Protein AF-A0A2V6VSI3-F1 (afdb_monomer_lite)

Radius of gyration: 22.6 Å; chains: 1; bounding box: 63×29×58 Å

Foldseek 3Di:
DPPFDWDADPVVRDIFTFPDKDADPPQKIWTAGPPVRDIDIDRVDDDDDDDDDPPPPPDDDDDDDDD

pLDDT: mean 78.02, std 19.74, range [41.19, 98.12]

Structure (mmCIF, N/CA/C/O backbone):
data_AF-A0A2V6VSI3-F1
#
_entry.id   AF-A0A2V6VSI3-F1
#
loop_
_atom_site.group_PDB
_atom_site.id
_atom_site.type_symbol
_atom_site.label_atom_id
_atom_site.label_alt_id
_atom_site.label_comp_id
_atom_site.label_asym_id
_atom_site.label_entity_id
_atom_site.label_seq_id
_atom_site.pdbx_PDB_ins_code
_atom_site.Cartn_x
_atom_site.Cartn_y
_atom_site.Cartn_z
_atom_site.occupancy
_atom_site.B_iso_or_equiv
_atom_site.auth_seq_id
_atom_site.auth_comp_id
_atom_site.auth_asym_id
_atom_site.auth_atom_id
_atom_site.pdbx_PDB_model_num
ATOM 1 N N . MET A 1 1 ? -4.295 19.938 2.964 1.00 41.19 1 MET A N 1
ATOM 2 C CA . MET A 1 1 ? -4.415 18.592 3.572 1.00 41.19 1 MET A CA 1
ATOM 3 C C . MET A 1 1 ? -3.553 17.637 2.761 1.00 41.19 1 MET A C 1
ATOM 5 O O . MET A 1 1 ? -3.735 17.591 1.550 1.00 41.19 1 MET A O 1
ATOM 9 N N . LYS A 1 2 ? -2.576 16.944 3.368 1.00 52.81 2 LYS A N 1
ATOM 10 C CA . LYS A 1 2 ? -1.861 15.863 2.666 1.00 52.81 2 LYS A CA 1
ATOM 11 C C . LYS A 1 2 ? -2.889 14.768 2.373 1.00 52.81 2 LYS A C 1
ATOM 13 O O . LYS A 1 2 ? -3.537 14.292 3.297 1.00 52.81 2 LYS A O 1
ATOM 18 N N . SER A 1 3 ? -3.082 14.436 1.101 1.00 61.34 3 SER A N 1
ATOM 19 C CA . SER A 1 3 ? -3.931 13.312 0.709 1.00 61.34 3 SER A CA 1
ATOM 20 C C . SER A 1 3 ? -3.314 12.027 1.260 1.00 61.34 3 SER A C 1
ATOM 22 O O . SER A 1 3 ? -2.200 11.667 0.873 1.00 61.34 3 SER A O 1
ATOM 24 N N . THR A 1 4 ? -3.998 11.371 2.197 1.00 73.75 4 THR A N 1
ATOM 25 C CA . THR A 1 4 ? -3.592 10.056 2.696 1.00 73.75 4 THR A CA 1
ATOM 26 C C . THR A 1 4 ? -3.825 9.051 1.579 1.00 73.75 4 THR A C 1
ATOM 28 O O . THR A 1 4 ? -4.962 8.679 1.287 1.00 73.75 4 THR A O 1
ATOM 31 N N . ARG A 1 5 ? -2.745 8.630 0.917 1.00 87.56 5 ARG A N 1
ATOM 32 C CA . ARG A 1 5 ? -2.816 7.551 -0.070 1.00 87.56 5 ARG A CA 1
ATOM 33 C C . ARG A 1 5 ? -3.257 6.280 0.651 1.00 87.56 5 ARG A C 1
ATOM 35 O O . ARG A 1 5 ? -2.726 5.954 1.710 1.00 87.56 5 ARG A O 1
ATOM 42 N N . THR A 1 6 ? -4.235 5.583 0.087 1.00 93.50 6 THR A N 1
ATOM 43 C CA . THR A 1 6 ? -4.723 4.301 0.604 1.00 93.50 6 THR A CA 1
ATOM 44 C C . THR A 1 6 ? -4.588 3.224 -0.462 1.00 93.50 6 THR A C 1
ATOM 46 O O . THR A 1 6 ? -4.602 3.515 -1.658 1.00 93.50 6 THR A O 1
ATOM 49 N N . THR A 1 7 ? -4.429 1.976 -0.034 1.00 93.62 7 THR A N 1
ATOM 50 C CA . THR A 1 7 ? -4.431 0.808 -0.920 1.00 93.62 7 THR A CA 1
ATOM 51 C C . THR A 1 7 ? -5.016 -0.405 -0.200 1.00 93.62 7 THR A C 1
ATOM 53 O O . THR A 1 7 ? -5.233 -0.386 1.015 1.00 93.62 7 THR A O 1
ATOM 56 N N . PHE A 1 8 ? -5.334 -1.452 -0.956 1.00 95.25 8 PHE A N 1
ATOM 57 C CA . PHE A 1 8 ? -5.953 -2.661 -0.429 1.00 95.25 8 PHE A CA 1
ATOM 58 C C . PHE A 1 8 ? -4.904 -3.616 0.147 1.00 95.25 8 PHE A C 1
ATOM 60 O O . PHE A 1 8 ? -3.974 -4.026 -0.548 1.00 95.25 8 PHE A O 1
ATOM 67 N N . CYS A 1 9 ? -5.089 -4.008 1.406 1.00 97.12 9 CYS A N 1
ATOM 68 C CA . CYS A 1 9 ? -4.335 -5.079 2.039 1.00 97.12 9 CYS A CA 1
ATOM 69 C C . CYS A 1 9 ? -5.015 -6.422 1.741 1.00 97.12 9 CYS A C 1
ATOM 71 O O . CYS A 1 9 ? -6.153 -6.639 2.163 1.00 97.12 9 CYS A O 1
ATOM 73 N N . GLY A 1 10 ? -4.317 -7.324 1.045 1.00 96.44 10 GLY A N 1
ATOM 74 C CA . GLY A 1 10 ? -4.830 -8.661 0.726 1.00 96.44 10 GLY A CA 1
ATOM 75 C C . GLY A 1 10 ? -5.077 -9.526 1.964 1.00 96.44 10 GLY A C 1
ATOM 76 O O . GLY A 1 10 ? -6.068 -10.249 2.011 1.00 96.44 10 GLY A O 1
ATOM 77 N N . GLU A 1 11 ? -4.231 -9.388 2.987 1.00 97.50 11 GLU A N 1
ATOM 78 C CA . GLU A 1 11 ? -4.299 -10.180 4.220 1.00 97.50 11 GLU A CA 1
ATOM 79 C C . GLU A 1 11 ? -5.451 -9.737 5.12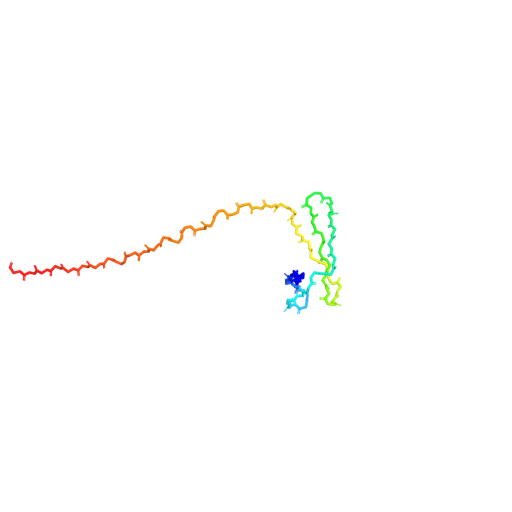7 1.00 97.50 11 GLU A C 1
ATOM 81 O O . GLU A 1 11 ? -6.283 -10.544 5.532 1.00 97.50 11 GLU A O 1
ATOM 86 N N . CYS A 1 12 ? -5.579 -8.431 5.384 1.00 97.44 12 CYS A N 1
ATOM 87 C CA . CYS A 1 12 ? -6.696 -7.901 6.173 1.00 97.44 12 CYS A CA 1
ATOM 88 C C . CYS A 1 12 ? -8.015 -7.819 5.394 1.00 97.44 12 CYS A C 1
ATOM 90 O O . CYS A 1 12 ? -9.052 -7.543 5.996 1.00 97.44 12 CYS A O 1
ATOM 92 N N . ARG A 1 13 ? -7.969 -7.959 4.064 1.00 97.12 13 ARG A N 1
ATOM 93 C CA . ARG A 1 13 ? -9.087 -7.705 3.143 1.00 97.12 13 ARG A CA 1
ATOM 94 C C . ARG A 1 13 ? -9.748 -6.337 3.357 1.00 97.12 13 ARG A C 1
ATOM 96 O O . ARG A 1 13 ? -10.970 -6.212 3.312 1.00 97.12 13 ARG A O 1
ATOM 103 N N . ALA A 1 14 ? -8.935 -5.307 3.588 1.00 96.31 14 ALA A N 1
ATOM 104 C CA . ALA A 1 14 ? -9.392 -3.961 3.929 1.00 96.31 14 ALA A CA 1
ATOM 105 C C . ALA A 1 14 ? -8.533 -2.875 3.265 1.00 96.31 14 ALA A C 1
ATOM 107 O O . ALA A 1 14 ? -7.356 -3.095 2.969 1.00 96.31 14 ALA A O 1
ATOM 108 N N . LEU A 1 15 ? -9.110 -1.684 3.074 1.00 96.50 15 LEU A N 1
ATOM 109 C CA . LEU A 1 15 ? -8.358 -0.488 2.686 1.00 96.50 15 LEU A CA 1
ATOM 110 C C . LEU A 1 15 ? -7.550 0.034 3.877 1.00 96.50 15 LEU A C 1
ATOM 112 O O . LEU A 1 15 ? -8.069 0.170 4.986 1.00 96.50 15 LEU A O 1
ATOM 116 N N . ARG A 1 16 ? -6.275 0.329 3.632 1.00 96.62 16 ARG A N 1
ATOM 117 C CA . ARG A 1 16 ? -5.304 0.806 4.623 1.00 96.62 16 ARG A CA 1
ATOM 118 C C . ARG A 1 16 ? -4.580 2.034 4.101 1.00 96.62 16 ARG A C 1
ATOM 120 O O . ARG A 1 16 ? -4.482 2.215 2.886 1.00 96.62 16 ARG A O 1
ATOM 127 N N . TRP A 1 17 ? -4.090 2.881 5.003 1.00 94.94 17 TRP A N 1
ATOM 128 C CA . TRP A 1 17 ? -3.245 4.003 4.605 1.00 94.94 17 TRP A CA 1
ATOM 129 C C . TRP A 1 17 ? -1.822 3.526 4.331 1.00 94.94 17 TRP A C 1
ATOM 131 O O . TRP A 1 17 ? -1.333 2.586 4.957 1.00 94.94 17 TRP A O 1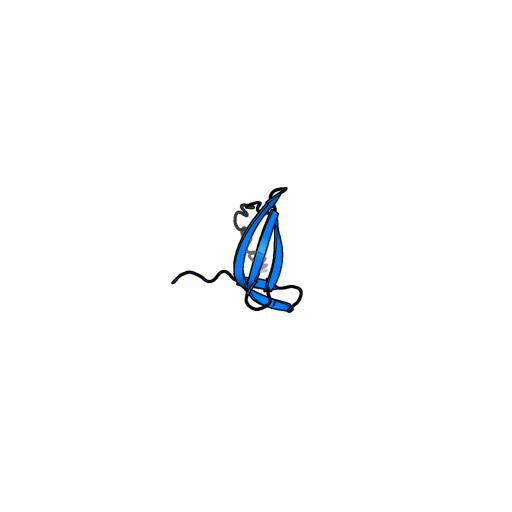
ATOM 141 N N . VAL A 1 18 ? -1.171 4.190 3.383 1.00 94.88 18 VAL A N 1
ATOM 142 C CA . VAL A 1 18 ? 0.260 4.021 3.143 1.00 94.88 18 VAL A CA 1
ATOM 143 C C . VAL A 1 18 ? 1.000 4.685 4.294 1.00 94.88 18 VAL A C 1
ATOM 145 O O . VAL A 1 18 ? 0.860 5.891 4.506 1.00 94.88 18 VAL A O 1
ATOM 148 N N . GLU A 1 19 ? 1.729 3.881 5.055 1.00 95.69 19 GLU A N 1
ATOM 149 C CA . GLU A 1 19 ? 2.539 4.335 6.181 1.00 95.69 19 GLU A CA 1
ATOM 150 C C . GLU A 1 19 ? 3.947 4.698 5.717 1.00 95.69 19 GLU A C 1
ATOM 152 O O . GLU A 1 19 ? 4.416 5.798 5.999 1.00 95.69 19 GLU A O 1
ATOM 157 N N . ASP A 1 20 ? 4.560 3.823 4.920 1.00 94.31 20 ASP A N 1
ATOM 158 C CA . ASP A 1 20 ? 5.850 4.068 4.284 1.00 94.31 20 ASP A CA 1
ATOM 159 C C . ASP A 1 20 ? 5.945 3.352 2.928 1.00 94.31 20 ASP A C 1
ATOM 161 O O . ASP A 1 20 ? 5.112 2.506 2.582 1.00 94.31 20 ASP A O 1
ATOM 165 N N . TRP A 1 21 ? 6.953 3.705 2.140 1.00 93.00 21 TRP A N 1
ATOM 166 C CA . TRP A 1 21 ? 7.259 3.083 0.860 1.00 93.00 21 TRP A CA 1
ATOM 167 C C . TRP A 1 21 ? 8.757 3.155 0.545 1.00 93.00 21 TRP A C 1
ATOM 169 O O . TRP A 1 21 ? 9.432 4.131 0.866 1.00 93.00 21 TRP A O 1
ATOM 179 N N . SER A 1 22 ? 9.283 2.127 -0.112 1.00 92.50 22 SER A N 1
ATOM 180 C CA . SER A 1 22 ? 10.680 2.097 -0.549 1.00 92.50 22 SER A CA 1
ATOM 181 C C . SER A 1 22 ? 10.822 1.413 -1.900 1.00 92.50 22 SER A C 1
ATOM 183 O O . SER A 1 22 ? 10.097 0.469 -2.224 1.00 92.50 22 SER A O 1
ATOM 185 N N . GLU A 1 23 ? 11.753 1.915 -2.704 1.00 92.56 23 GLU A N 1
ATOM 186 C CA . GLU A 1 23 ? 12.135 1.274 -3.956 1.00 92.56 23 GLU A CA 1
ATOM 187 C C . GLU A 1 23 ? 13.018 0.056 -3.666 1.00 92.56 23 GLU A C 1
ATOM 189 O O . GLU A 1 23 ? 13.917 0.086 -2.824 1.00 92.56 23 GLU A O 1
ATOM 194 N N . MET A 1 24 ? 12.743 -1.024 -4.381 1.00 88.50 24 MET A N 1
ATOM 195 C CA . MET A 1 24 ? 13.494 -2.269 -4.379 1.00 88.50 24 MET A CA 1
ATOM 196 C C . MET A 1 24 ? 14.160 -2.468 -5.747 1.00 88.50 24 MET A C 1
ATOM 198 O O . MET A 1 24 ? 14.010 -1.663 -6.668 1.00 88.50 24 MET A O 1
ATOM 202 N N . ARG A 1 25 ? 14.930 -3.552 -5.890 1.00 86.56 25 ARG A N 1
ATOM 203 C CA . ARG A 1 25 ? 15.520 -3.934 -7.183 1.00 86.56 25 ARG A CA 1
ATOM 204 C C . ARG A 1 25 ? 14.431 -4.227 -8.222 1.00 86.56 25 ARG A C 1
ATOM 206 O O . ARG A 1 25 ? 13.273 -4.425 -7.872 1.00 86.56 25 ARG A O 1
ATOM 213 N N . ASP A 1 26 ? 14.830 -4.257 -9.490 1.00 86.00 26 ASP A N 1
ATOM 214 C CA . ASP A 1 26 ? 13.972 -4.662 -10.611 1.00 86.00 26 ASP A CA 1
ATOM 215 C C . ASP A 1 26 ? 12.697 -3.818 -10.762 1.00 86.00 26 ASP A C 1
ATOM 217 O O . ASP A 1 26 ? 11.629 -4.331 -11.087 1.00 86.00 26 ASP A O 1
ATOM 221 N N . GLU A 1 27 ? 12.811 -2.507 -10.522 1.00 85.56 27 GLU A N 1
ATOM 222 C CA . GLU A 1 27 ? 11.691 -1.563 -10.638 1.00 85.56 27 GLU A CA 1
ATOM 223 C C . GLU A 1 27 ? 10.505 -1.961 -9.743 1.00 85.56 27 GLU A C 1
ATOM 225 O O . GLU A 1 27 ? 9.349 -1.761 -10.110 1.00 85.56 27 GLU A O 1
ATOM 230 N N . MET A 1 28 ? 10.764 -2.548 -8.574 1.00 90.88 28 MET A N 1
ATOM 231 C CA . MET A 1 28 ? 9.736 -2.904 -7.598 1.00 90.88 28 MET A CA 1
ATOM 232 C C . MET A 1 28 ? 9.639 -1.845 -6.500 1.00 90.88 28 MET A C 1
ATOM 234 O O . MET A 1 28 ? 10.615 -1.207 -6.126 1.00 90.88 28 MET A O 1
ATOM 238 N N . LEU A 1 29 ? 8.446 -1.672 -5.955 1.00 91.88 29 LEU A N 1
ATOM 239 C CA . LEU A 1 29 ? 8.122 -0.760 -4.872 1.00 91.88 29 LEU A CA 1
ATOM 240 C C . LEU A 1 29 ? 7.476 -1.569 -3.747 1.00 91.88 29 LEU A C 1
ATOM 242 O O . LEU A 1 29 ? 6.438 -2.202 -3.956 1.00 91.88 29 LEU A O 1
ATOM 246 N N . ALA A 1 30 ? 8.073 -1.528 -2.561 1.00 94.62 30 ALA A N 1
ATOM 247 C CA . ALA A 1 30 ? 7.478 -2.045 -1.337 1.00 94.62 30 ALA A CA 1
ATOM 248 C C . ALA A 1 30 ? 6.667 -0.940 -0.658 1.00 94.62 30 ALA A C 1
ATOM 250 O O . ALA A 1 30 ? 7.161 0.170 -0.463 1.00 94.62 30 ALA A O 1
ATOM 251 N N . ILE A 1 31 ? 5.426 -1.241 -0.283 1.00 95.31 31 ILE A N 1
ATOM 252 C CA . ILE A 1 31 ? 4.505 -0.305 0.369 1.00 95.31 31 ILE A CA 1
ATOM 253 C C . ILE A 1 31 ? 4.070 -0.900 1.707 1.00 95.31 31 ILE A C 1
ATOM 255 O O . ILE A 1 31 ? 3.401 -1.933 1.720 1.00 95.31 31 ILE A O 1
ATOM 259 N N . VAL A 1 32 ? 4.401 -0.237 2.815 1.00 97.06 32 VAL A N 1
ATOM 260 C CA . VAL A 1 32 ? 4.021 -0.647 4.175 1.00 97.06 32 VAL A CA 1
ATOM 261 C C . VAL A 1 32 ? 2.661 -0.051 4.533 1.00 97.06 32 VAL A C 1
ATOM 263 O O . VAL A 1 32 ? 2.422 1.148 4.346 1.00 97.06 32 VAL A O 1
ATOM 266 N N . LEU A 1 33 ? 1.753 -0.892 5.035 1.00 97.25 33 LEU A N 1
ATOM 267 C CA . LEU A 1 33 ? 0.368 -0.517 5.316 1.00 97.25 33 LEU A CA 1
ATOM 268 C C . LEU A 1 33 ? 0.078 -0.388 6.807 1.00 97.25 33 LEU A C 1
ATOM 270 O O . LEU A 1 33 ? 0.089 -1.376 7.543 1.00 97.25 33 LEU A O 1
ATOM 274 N N . GLY A 1 34 ? -0.329 0.807 7.221 1.00 95.44 34 GLY A N 1
ATOM 275 C CA . GLY A 1 34 ? -0.763 1.057 8.588 1.00 95.44 34 GLY A CA 1
ATOM 276 C C . GLY A 1 34 ? -2.263 0.784 8.789 1.00 95.44 34 GLY A C 1
ATOM 277 O O . GLY A 1 34 ? -3.074 1.020 7.884 1.00 95.44 34 GLY A O 1
ATOM 278 N N . PRO A 1 35 ? -2.682 0.268 9.961 1.00 95.25 35 PRO A N 1
ATOM 279 C CA . PRO A 1 35 ? -1.856 -0.083 11.120 1.00 95.25 35 PRO A CA 1
ATOM 280 C C . PRO A 1 35 ? -1.404 -1.557 11.126 1.00 95.25 35 PRO A C 1
ATOM 282 O O . PRO A 1 35 ? -0.900 -2.036 12.133 1.00 95.25 35 PRO A O 1
ATOM 285 N N . CYS A 1 36 ? -1.669 -2.327 10.065 1.00 97.06 36 CYS A N 1
ATOM 286 C CA . CYS A 1 36 ? -1.455 -3.777 10.091 1.00 97.06 36 CYS A CA 1
ATOM 287 C C . CYS A 1 36 ? -0.002 -4.212 9.866 1.00 97.06 36 CYS A C 1
ATOM 289 O O . CYS A 1 36 ? 0.312 -5.368 10.115 1.00 97.06 36 CYS A O 1
ATOM 291 N N . GLY A 1 37 ? 0.861 -3.333 9.358 1.00 97.12 37 GLY A N 1
ATOM 292 C CA . GLY A 1 37 ? 2.266 -3.624 9.072 1.00 97.12 37 GLY A CA 1
ATOM 293 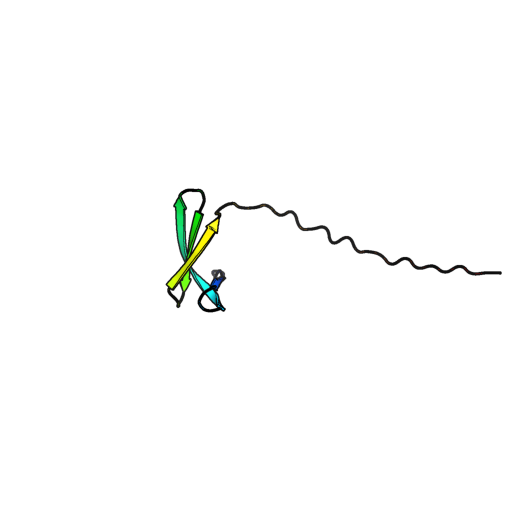C C . GLY A 1 37 ? 2.516 -4.462 7.813 1.00 97.12 37 GLY A C 1
ATOM 294 O O . GLY A 1 37 ? 3.666 -4.606 7.419 1.00 97.12 37 GLY A O 1
ATOM 295 N N . HIS A 1 38 ? 1.479 -4.999 7.158 1.00 98.12 38 HIS A N 1
ATOM 296 C CA . HIS A 1 38 ? 1.641 -5.785 5.930 1.00 98.12 38 HIS A CA 1
ATOM 297 C C . HIS A 1 38 ? 2.243 -4.964 4.785 1.00 98.12 38 HIS A C 1
ATOM 299 O O . HIS A 1 38 ? 1.884 -3.800 4.580 1.00 98.12 38 HIS A O 1
ATOM 305 N N . THR A 1 39 ? 3.091 -5.619 3.995 1.00 96.75 39 THR A N 1
ATOM 306 C CA . THR A 1 39 ? 3.763 -5.026 2.839 1.00 96.75 39 THR A CA 1
ATOM 307 C C . THR A 1 39 ? 3.095 -5.474 1.549 1.00 96.75 39 THR A C 1
ATOM 309 O O . THR A 1 39 ? 2.796 -6.650 1.355 1.00 96.75 39 THR A O 1
ATOM 312 N N . VAL A 1 40 ? 2.873 -4.530 0.640 1.00 94.50 40 VAL A N 1
ATOM 313 C CA . VAL A 1 40 ? 2.403 -4.809 -0.716 1.00 94.50 40 VAL A CA 1
ATOM 314 C C . VAL A 1 40 ? 3.492 -4.431 -1.703 1.00 94.50 40 VAL A C 1
ATOM 316 O O . VAL A 1 40 ? 3.983 -3.305 -1.687 1.00 94.50 40 VAL A O 1
ATOM 319 N N . GLU A 1 41 ? 3.825 -5.359 -2.592 1.00 93.44 41 GLU A N 1
ATOM 320 C CA . GLU A 1 41 ? 4.774 -5.118 -3.672 1.00 93.44 41 GLU A CA 1
ATOM 321 C C . GLU A 1 41 ? 4.049 -4.691 -4.950 1.00 93.44 41 GLU A C 1
ATOM 323 O O . GLU A 1 41 ? 3.000 -5.238 -5.323 1.00 93.44 41 GLU A O 1
ATOM 328 N N . ARG A 1 42 ? 4.587 -3.681 -5.627 1.00 88.62 42 ARG A N 1
ATOM 329 C CA . ARG A 1 42 ? 4.088 -3.192 -6.914 1.00 88.62 42 ARG A CA 1
ATOM 330 C C . ARG A 1 42 ? 5.250 -2.912 -7.838 1.00 88.62 42 ARG A C 1
ATOM 332 O O . ARG A 1 4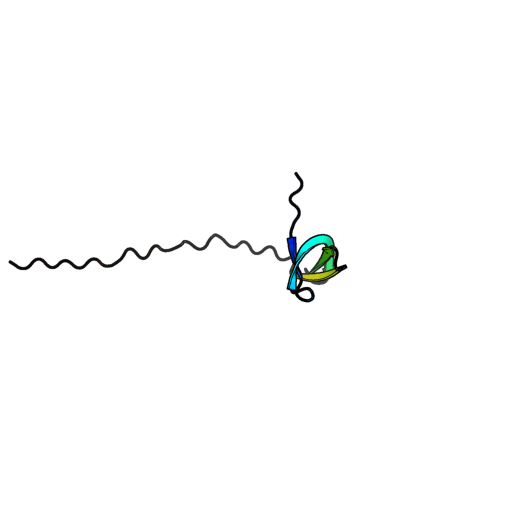2 ? 6.278 -2.423 -7.401 1.00 88.62 42 ARG A O 1
ATOM 339 N N . THR A 1 43 ? 5.056 -3.134 -9.127 1.00 87.50 43 THR A N 1
ATOM 340 C CA . THR A 1 43 ? 5.964 -2.579 -10.125 1.00 87.50 43 THR A CA 1
ATOM 341 C C . THR A 1 43 ? 5.888 -1.053 -10.066 1.00 87.50 43 THR A C 1
ATOM 343 O O . THR A 1 43 ? 4.803 -0.478 -10.157 1.00 87.50 43 THR A O 1
ATOM 346 N N . ALA A 1 44 ? 7.035 -0.396 -9.943 1.00 74.56 44 ALA A N 1
ATOM 347 C CA . ALA A 1 44 ? 7.216 1.051 -9.969 1.00 74.56 44 ALA A CA 1
ATOM 348 C C . ALA A 1 44 ? 7.011 1.653 -11.372 1.00 74.56 44 ALA A C 1
ATOM 350 O O . ALA A 1 44 ? 7.121 2.867 -11.552 1.00 74.56 44 ALA A O 1
ATOM 351 N N . ARG A 1 45 ? 6.687 0.830 -12.379 1.00 70.50 45 AR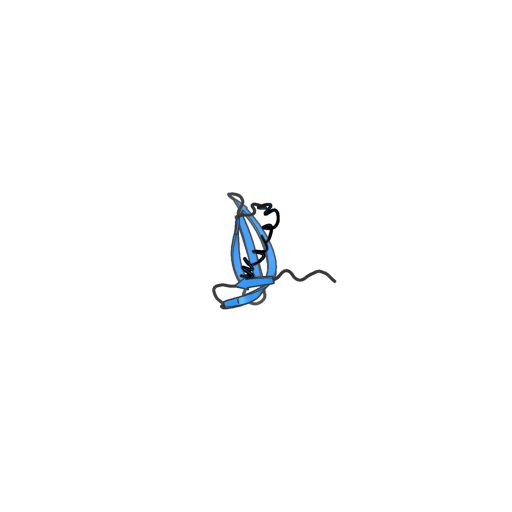G A N 1
ATOM 352 C CA . ARG A 1 45 ? 6.366 1.310 -13.722 1.00 70.50 45 ARG A CA 1
ATOM 353 C C . ARG A 1 45 ? 5.118 2.183 -13.713 1.00 70.50 45 ARG A C 1
ATOM 355 O O . ARG A 1 45 ? 4.005 1.736 -13.446 1.00 70.50 45 ARG A O 1
ATOM 362 N N . LEU A 1 46 ? 5.327 3.442 -14.075 1.00 62.72 46 LEU A N 1
ATOM 363 C CA . LEU A 1 46 ? 4.273 4.398 -14.361 1.00 62.72 46 LEU A CA 1
ATOM 364 C C . LEU A 1 46 ? 3.666 4.078 -15.738 1.00 62.72 46 LEU A C 1
ATOM 366 O O . LEU A 1 46 ? 4.174 4.528 -16.763 1.00 62.72 46 LEU A O 1
ATOM 370 N N . GLU A 1 47 ? 2.584 3.303 -15.788 1.00 59.31 47 GLU A N 1
ATOM 371 C CA . GLU A 1 47 ? 1.841 3.123 -17.039 1.00 59.31 47 GLU A CA 1
ATOM 372 C C . GLU A 1 47 ? 0.956 4.350 -17.309 1.00 59.31 47 GLU A C 1
ATOM 374 O O . GLU A 1 47 ? 0.007 4.639 -16.578 1.00 59.31 47 GLU A O 1
ATOM 379 N N . TRP A 1 48 ? 1.259 5.092 -18.377 1.00 58.84 48 TRP A N 1
ATOM 380 C CA . TRP A 1 48 ? 0.3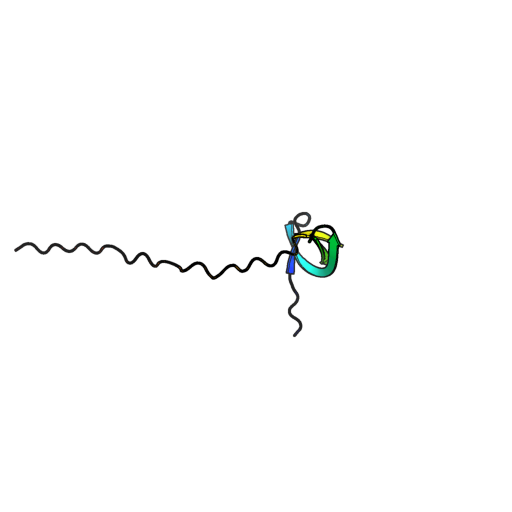61 6.126 -18.888 1.00 58.84 48 TRP A CA 1
ATOM 381 C C . TRP A 1 48 ? -0.820 5.452 -19.591 1.00 58.84 48 TRP A C 1
ATOM 383 O O . TRP A 1 48 ? -0.690 4.979 -20.717 1.00 58.84 48 TRP A O 1
ATOM 393 N N . ALA A 1 49 ? -1.984 5.425 -18.943 1.00 62.31 49 ALA A N 1
ATOM 394 C CA . ALA A 1 49 ? -3.234 5.014 -19.572 1.00 62.31 49 ALA A CA 1
ATOM 395 C C . ALA A 1 49 ? -3.996 6.256 -20.078 1.00 62.31 49 ALA A C 1
ATOM 397 O O . ALA A 1 49 ? -4.709 6.887 -19.291 1.00 62.31 49 ALA A O 1
ATOM 398 N N . PRO A 1 50 ? -3.885 6.650 -21.365 1.00 58.62 50 PRO A N 1
ATOM 399 C CA . PRO A 1 50 ? -4.781 7.656 -21.920 1.00 58.62 50 PRO A CA 1
ATOM 400 C C . PRO A 1 50 ? -6.218 7.130 -21.820 1.00 58.62 50 PRO A C 1
ATOM 402 O O . PRO A 1 50 ? -6.511 6.004 -22.225 1.00 58.62 50 PRO A O 1
ATOM 405 N N . GLY A 1 51 ? -7.096 7.929 -21.206 1.00 59.09 51 GLY A N 1
ATOM 406 C CA . GLY A 1 51 ? -8.457 7.539 -20.844 1.00 59.09 51 GLY A CA 1
ATOM 407 C C . GLY A 1 51 ? -9.187 6.829 -21.982 1.00 59.09 51 GLY A C 1
ATOM 408 O O . GLY A 1 51 ? -9.243 7.320 -23.110 1.00 59.09 51 GLY A O 1
ATOM 409 N N . ARG A 1 52 ? -9.752 5.655 -21.682 1.00 60.66 52 ARG A N 1
ATOM 410 C CA . ARG A 1 52 ? -10.600 4.905 -22.613 1.00 60.66 52 ARG A CA 1
ATOM 411 C C . ARG A 1 52 ? -11.731 5.826 -23.073 1.00 60.66 52 ARG A C 1
ATOM 413 O O . ARG A 1 52 ? -12.588 6.199 -22.276 1.00 60.66 52 ARG A O 1
ATOM 420 N N . ARG A 1 53 ? -11.722 6.202 -24.354 1.00 58.75 53 ARG A N 1
ATOM 421 C CA . ARG A 1 53 ? -12.815 6.932 -25.002 1.00 58.75 53 ARG A CA 1
ATOM 422 C C . ARG A 1 53 ? -14.066 6.060 -24.880 1.00 58.75 53 ARG A C 1
ATOM 424 O O . ARG A 1 53 ? -14.160 5.034 -25.548 1.00 58.75 53 ARG A O 1
ATOM 431 N N . LEU A 1 54 ? -14.985 6.422 -23.986 1.00 63.88 54 LEU A N 1
ATOM 432 C CA . LEU A 1 54 ? -16.305 5.802 -23.919 1.00 63.88 54 LEU A CA 1
ATOM 433 C C . LEU A 1 54 ? -16.990 6.075 -25.263 1.00 63.88 54 LEU A C 1
ATOM 435 O O . LEU A 1 54 ? -17.404 7.200 -25.539 1.00 63.88 54 LEU A O 1
ATOM 439 N N . VAL A 1 55 ? -17.040 5.070 -26.137 1.00 58.94 55 VAL A N 1
ATOM 440 C CA . VAL A 1 55 ? -17.867 5.124 -27.342 1.00 58.94 55 VAL A CA 1
ATOM 441 C C . VAL A 1 55 ? -19.309 4.983 -26.872 1.00 58.94 55 VAL A C 1
ATOM 443 O O . VAL A 1 55 ? -19.750 3.893 -26.514 1.00 58.94 55 VAL A O 1
ATOM 446 N N . SER A 1 56 ? -20.034 6.100 -26.841 1.00 57.16 56 SER A N 1
ATOM 447 C CA . SER A 1 56 ? -21.490 6.082 -26.738 1.00 57.16 56 SER A CA 1
ATOM 448 C C . SER A 1 56 ? -22.045 5.346 -27.953 1.00 57.16 56 SER A C 1
ATOM 450 O O . SER A 1 56 ? -22.017 5.861 -29.069 1.00 57.16 56 SER A O 1
ATOM 452 N N . ILE A 1 57 ? -22.553 4.136 -27.740 1.00 54.41 57 ILE A N 1
ATOM 453 C CA . ILE A 1 57 ? -23.455 3.474 -28.682 1.00 54.41 57 ILE A CA 1
ATOM 454 C C . ILE A 1 57 ? -24.770 4.262 -28.703 1.00 54.41 57 ILE A C 1
ATOM 456 O O . ILE A 1 57 ? -25.675 4.021 -27.908 1.00 54.41 57 ILE A O 1
ATOM 460 N N . ALA A 1 58 ? -24.858 5.253 -29.591 1.00 54.53 58 ALA A N 1
ATOM 461 C CA . ALA A 1 58 ? -26.132 5.857 -29.949 1.00 54.53 58 ALA A CA 1
ATOM 462 C C . ALA A 1 58 ? -26.987 4.779 -30.635 1.00 54.53 58 ALA A C 1
ATOM 464 O O . ALA A 1 58 ? -26.590 4.201 -31.647 1.00 54.53 58 ALA A O 1
ATOM 465 N N . GLY A 1 59 ? -28.125 4.465 -30.016 1.00 48.94 59 GLY A N 1
ATOM 466 C CA . GLY A 1 59 ? -29.039 3.414 -30.440 1.00 48.94 59 GLY A CA 1
ATOM 467 C C . GLY A 1 59 ? -29.580 3.618 -31.856 1.00 48.94 59 GLY A C 1
ATOM 468 O O . GLY A 1 59 ? -29.926 4.722 -32.269 1.00 48.94 59 GLY A O 1
ATOM 469 N N . VAL A 1 60 ? -29.687 2.506 -32.580 1.00 53.91 60 VAL A N 1
ATOM 470 C CA . VAL A 1 60 ? -30.410 2.385 -33.848 1.00 53.91 60 VAL A CA 1
ATOM 471 C C . VAL A 1 60 ? -31.903 2.614 -33.593 1.00 53.91 60 VAL A C 1
ATOM 473 O O . VAL A 1 60 ? -32.591 1.734 -33.080 1.00 53.91 60 VAL A O 1
ATOM 476 N N . GLY A 1 61 ? -32.412 3.787 -33.969 1.00 45.00 61 GLY A N 1
ATOM 477 C CA . GLY A 1 61 ? -33.844 4.058 -34.097 1.00 45.00 61 GLY A CA 1
ATOM 478 C C . GLY A 1 61 ? -34.311 3.776 -35.524 1.00 45.00 61 GLY A C 1
ATOM 479 O O . GLY A 1 61 ? -34.069 4.574 -36.424 1.00 45.00 61 GLY A O 1
ATOM 480 N N . ARG A 1 62 ? -34.969 2.631 -35.744 1.00 52.69 62 ARG A N 1
ATOM 481 C CA . ARG A 1 62 ? -35.736 2.347 -36.966 1.00 52.69 62 ARG A CA 1
ATOM 482 C C . ARG A 1 62 ? -37.134 2.946 -36.821 1.00 52.69 62 ARG A C 1
ATOM 484 O O . ARG A 1 62 ? -37.900 2.471 -35.991 1.00 52.69 62 ARG A O 1
ATOM 491 N N . HIS A 1 63 ? -37.492 3.890 -37.685 1.00 42.75 63 HIS A N 1
ATOM 492 C CA . HIS A 1 63 ? -38.888 4.192 -37.999 1.00 42.75 63 HIS A CA 1
ATOM 493 C C . HIS A 1 63 ? -39.056 4.172 -39.518 1.00 42.75 63 HIS A C 1
ATOM 495 O O . HIS A 1 63 ? -38.660 5.103 -40.211 1.00 42.75 63 HIS A O 1
ATOM 501 N N . ALA A 1 64 ? -39.606 3.070 -40.031 1.00 44.34 64 ALA A N 1
ATOM 502 C CA . ALA A 1 64 ? -40.176 3.019 -41.368 1.00 44.34 64 ALA A CA 1
ATOM 503 C C . ALA A 1 64 ? -41.631 3.491 -41.256 1.00 44.34 64 ALA A C 1
ATOM 505 O O . ALA A 1 64 ? -42.444 2.829 -40.612 1.00 44.34 64 ALA A O 1
ATOM 506 N N . ALA A 1 65 ? -41.936 4.651 -41.833 1.00 44.31 65 ALA A N 1
ATOM 507 C CA . ALA A 1 65 ? -43.303 5.090 -42.069 1.00 44.31 65 ALA A CA 1
ATOM 508 C C . ALA A 1 65 ? -43.716 4.594 -43.460 1.00 44.31 65 ALA A C 1
ATOM 510 O O . ALA A 1 65 ? -43.173 5.032 -44.470 1.00 44.31 65 ALA A O 1
ATOM 511 N N . THR A 1 66 ? -44.636 3.636 -43.498 1.00 44.97 66 THR A N 1
ATOM 512 C CA . THR A 1 66 ? -45.379 3.245 -44.698 1.00 44.97 66 THR A CA 1
ATOM 513 C C . THR A 1 66 ? -46.515 4.230 -44.942 1.00 44.97 66 THR A C 1
ATOM 515 O O . THR A 1 66 ? -47.362 4.413 -44.065 1.00 44.97 66 THR A O 1
ATOM 518 N N . SER A 1 67 ? -46.567 4.806 -46.140 1.00 46.62 67 SER A N 1
ATOM 519 C CA . SER A 1 67 ? -47.792 5.132 -46.884 1.00 46.62 67 SER A CA 1
ATOM 520 C C . SER A 1 67 ? -47.456 5.194 -48.366 1.00 46.62 67 SER A C 1
ATOM 522 O O . SER A 1 67 ? -46.390 5.765 -48.685 1.00 46.62 67 SER A O 1
#

Sequence (67 aa):
MKSTRTTFCGECRALRWVEDWSEMRDEMLAIVLGPCGHTVERTARLEWAPGRRLVSIAGVGRHAATS

Secondary structure (DSSP, 8-state):
-----EEEETTTTEEEEEEEEEEETTTEEEEEEETT--EEEEE------------------------